Protein AF-A0A816H2D5-F1 (afdb_monomer_lite)

Sequence (78 aa):
MMTIFCALFVLLYTSTISSLELKKLSSCQTALGMQSGSIPDSAISASSSYDSNSVGPKASRARTEQYGGAWCPLNQIT

pLDDT: mean 88.56, std 10.18, range [62.84, 98.06]

Organism: Adineta ricciae (NCBI:txid249248)

Structure (mmCIF, N/CA/C/O backbone):
data_AF-A0A816H2D5-F1
#
_entry.id   AF-A0A816H2D5-F1
#
loop_
_atom_site.group_PDB
_atom_site.id
_atom_site.type_symbol
_atom_site.label_atom_id
_atom_site.label_alt_id
_atom_site.label_comp_id
_atom_site.label_asym_id
_atom_site.label_entity_id
_atom_site.label_seq_id
_atom_site.pdbx_PDB_ins_code
_atom_site.Cartn_x
_atom_site.Cartn_y
_atom_site.Cartn_z
_atom_site.occupancy
_atom_site.B_iso_or_equiv
_atom_site.auth_seq_id
_atom_site.auth_comp_id
_atom_site.auth_asym_id
_atom_site.auth_atom_id
_atom_site.pdbx_PDB_model_num
ATOM 1 N N . MET A 1 1 ? -28.859 11.606 49.771 1.00 70.25 1 MET A N 1
ATOM 2 C CA . MET A 1 1 ? -28.966 10.221 49.254 1.00 70.25 1 MET A CA 1
ATOM 3 C C . MET A 1 1 ? -29.672 10.191 47.897 1.00 70.25 1 MET A C 1
ATOM 5 O O . MET A 1 1 ? -29.007 9.891 46.920 1.00 70.25 1 MET A O 1
ATOM 9 N N . MET A 1 2 ? -30.939 10.617 47.792 1.00 78.31 2 MET A N 1
ATOM 10 C CA . MET A 1 2 ? -31.707 10.670 46.525 1.00 78.31 2 MET A CA 1
ATOM 11 C C . MET A 1 2 ? -31.021 11.455 45.384 1.00 78.31 2 MET A C 1
ATOM 13 O O . MET A 1 2 ? -31.006 11.019 44.238 1.00 78.31 2 MET A O 1
ATOM 17 N N . THR A 1 3 ? -30.399 12.593 45.700 1.00 82.00 3 THR A N 1
ATOM 18 C CA . THR A 1 3 ? -29.720 13.463 44.722 1.00 82.00 3 THR A CA 1
ATOM 19 C C . THR A 1 3 ? -28.473 12.831 44.104 1.00 82.00 3 THR A C 1
ATOM 21 O O . THR A 1 3 ? -28.218 13.009 42.918 1.00 82.00 3 THR A O 1
ATOM 24 N N . ILE A 1 4 ? -27.725 12.049 44.887 1.00 87.25 4 ILE A N 1
ATOM 25 C CA . ILE A 1 4 ? -26.522 11.339 44.431 1.00 87.25 4 ILE A CA 1
ATOM 26 C C . ILE A 1 4 ? -26.909 10.207 43.476 1.00 87.25 4 ILE A C 1
ATOM 28 O O . ILE A 1 4 ? -26.310 10.078 42.414 1.00 87.25 4 ILE A O 1
ATOM 32 N N . PHE A 1 5 ? -27.950 9.436 43.807 1.00 85.94 5 PHE A N 1
ATOM 33 C CA . PHE A 1 5 ? -28.463 8.391 42.915 1.00 85.94 5 PHE A CA 1
ATOM 34 C C . PHE A 1 5 ? -28.939 8.962 41.576 1.00 85.94 5 PHE A C 1
ATOM 36 O O . PHE A 1 5 ? -28.629 8.404 40.527 1.00 85.94 5 PHE A O 1
ATOM 43 N N . CYS A 1 6 ? -29.624 10.107 41.604 1.00 88.06 6 CYS A N 1
ATOM 44 C CA . CYS A 1 6 ? -30.082 10.781 40.393 1.00 88.06 6 CYS A CA 1
ATOM 45 C C . CYS A 1 6 ? -28.901 11.273 39.535 1.00 88.06 6 CYS A C 1
ATOM 47 O O . CYS A 1 6 ? -28.866 11.026 38.332 1.00 88.06 6 CYS A O 1
ATOM 49 N N . ALA A 1 7 ? -27.886 11.884 40.154 1.00 88.75 7 ALA A N 1
ATOM 50 C CA . ALA A 1 7 ? -26.687 12.344 39.452 1.00 88.75 7 ALA A CA 1
ATOM 51 C C . ALA A 1 7 ? -25.908 11.192 38.792 1.00 88.75 7 ALA A C 1
ATOM 53 O O . ALA A 1 7 ? -25.492 11.312 37.642 1.00 88.75 7 ALA A O 1
ATOM 54 N N . LEU A 1 8 ? -25.754 10.056 39.482 1.00 90.31 8 LEU A N 1
ATOM 55 C CA . LEU A 1 8 ? -25.090 8.871 38.929 1.00 90.31 8 LEU A CA 1
ATOM 56 C C . LEU A 1 8 ? -25.869 8.276 37.753 1.00 90.31 8 LEU A C 1
ATOM 58 O O . LEU A 1 8 ? -25.273 7.927 36.736 1.00 90.31 8 LEU A O 1
ATOM 62 N N . PHE A 1 9 ? -27.196 8.203 37.861 1.00 89.12 9 PHE A N 1
ATOM 63 C CA . PHE A 1 9 ? -28.042 7.696 36.783 1.00 89.12 9 PHE A CA 1
ATOM 64 C C . PHE A 1 9 ? -27.975 8.592 35.539 1.00 89.12 9 PHE A C 1
ATOM 66 O O . PHE A 1 9 ? -27.836 8.092 34.426 1.00 89.12 9 PHE A O 1
ATOM 73 N N . VAL A 1 10 ? -27.978 9.916 35.727 1.00 91.25 10 VAL A N 1
ATOM 74 C CA . VAL A 1 10 ? -27.814 10.890 34.637 1.00 91.25 10 VAL A CA 1
ATOM 75 C C . VAL A 1 10 ? -26.438 10.763 33.977 1.00 91.25 10 VAL A C 1
ATOM 77 O O . VAL A 1 10 ? -26.367 10.736 32.754 1.00 91.25 10 VAL A O 1
ATOM 80 N N . LEU A 1 11 ? -25.353 10.622 34.747 1.00 87.88 11 LEU A N 1
ATOM 81 C CA . LEU A 1 11 ? -23.992 10.463 34.208 1.00 87.88 11 LEU A CA 1
ATOM 82 C C . LEU A 1 11 ? -23.804 9.150 33.423 1.00 87.88 11 LEU A C 1
ATOM 84 O O . LEU A 1 11 ? -23.147 9.123 32.380 1.00 87.88 11 LEU A O 1
ATOM 88 N N . LEU A 1 12 ? -24.393 8.052 33.897 1.00 87.44 12 LEU A N 1
ATOM 89 C CA . LEU A 1 12 ? -24.377 6.767 33.188 1.00 87.44 12 LEU A CA 1
ATOM 90 C C . LEU A 1 12 ? -25.229 6.821 31.909 1.00 87.44 12 LEU A C 1
ATOM 92 O O . LEU A 1 12 ? -24.846 6.286 30.868 1.00 87.44 12 LEU A O 1
ATOM 96 N N . TYR A 1 13 ? -26.364 7.514 31.951 1.00 85.62 13 TYR A N 1
ATOM 97 C CA . TYR A 1 13 ? -27.230 7.691 30.789 1.00 85.62 13 TYR A CA 1
ATOM 98 C C . TYR A 1 13 ? -26.599 8.589 29.711 1.00 85.62 13 TYR A C 1
ATOM 100 O O . TYR A 1 13 ? -26.636 8.266 28.527 1.00 85.62 13 TYR A O 1
ATOM 108 N N . THR A 1 14 ? -25.942 9.687 30.089 1.00 80.44 14 THR A N 1
ATOM 109 C CA . THR A 1 14 ? -25.281 10.565 29.109 1.00 80.44 14 THR A CA 1
ATOM 110 C C . THR A 1 14 ? -24.058 9.904 28.475 1.00 80.44 14 THR A C 1
ATOM 112 O O . 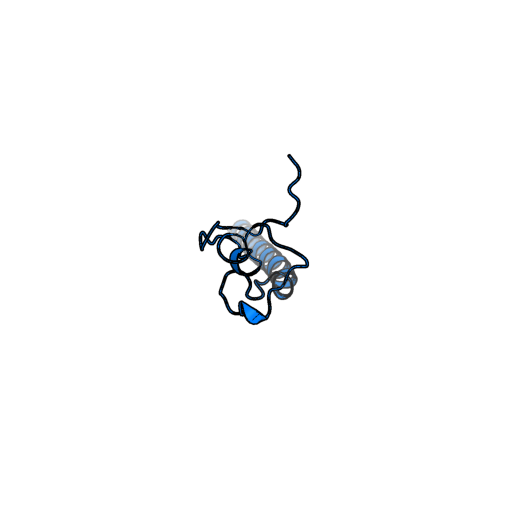THR A 1 14 ? -23.890 9.983 27.260 1.00 80.44 14 THR A O 1
ATOM 115 N N . SER A 1 15 ? -23.244 9.181 29.250 1.00 78.31 15 SER A N 1
ATOM 116 C CA . SER A 1 15 ? -22.081 8.442 28.725 1.00 78.31 15 SER A CA 1
ATOM 117 C C . SER A 1 15 ? -22.469 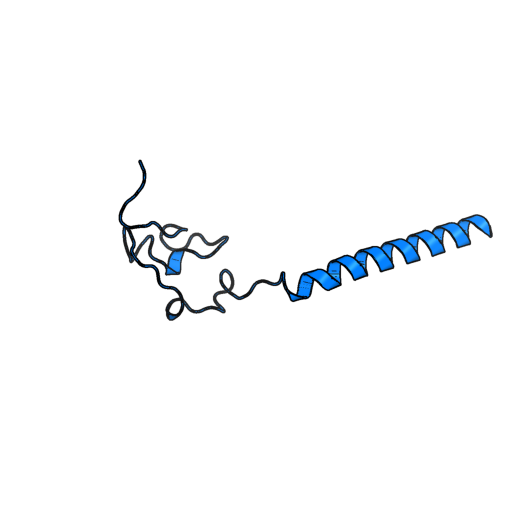7.300 27.770 1.00 78.31 15 SER A C 1
ATOM 119 O O . SER A 1 15 ? -21.809 7.077 26.747 1.00 78.31 15 SER A O 1
ATOM 121 N N . THR A 1 16 ? -23.576 6.606 28.041 1.00 76.50 16 THR A N 1
ATOM 122 C CA . THR A 1 16 ? -24.128 5.593 27.124 1.00 76.50 16 THR A CA 1
ATOM 123 C C . THR A 1 16 ? -24.681 6.210 25.836 1.00 76.50 16 THR A C 1
ATOM 125 O O . THR A 1 16 ? -24.445 5.658 24.763 1.00 76.50 16 THR A O 1
ATOM 128 N N . ILE A 1 17 ? -25.311 7.389 25.892 1.00 78.69 17 ILE A N 1
ATOM 129 C CA . ILE A 1 17 ? -25.739 8.125 24.687 1.00 78.69 17 ILE A CA 1
ATOM 130 C C . ILE A 1 17 ? -24.536 8.558 23.837 1.00 78.69 17 ILE A C 1
ATOM 132 O O . ILE A 1 17 ? -24.517 8.306 22.631 1.00 78.69 17 ILE A O 1
ATOM 136 N N . SER A 1 18 ? -23.500 9.148 24.445 1.00 76.44 18 SER A N 1
ATOM 137 C CA . SER A 1 18 ? -22.300 9.593 23.718 1.00 76.44 18 SER A CA 1
ATOM 138 C C . SER A 1 18 ? -21.556 8.440 23.034 1.00 76.44 18 SER A C 1
ATOM 140 O O . SER A 1 18 ? -21.051 8.590 21.922 1.00 76.44 18 SER A O 1
ATOM 142 N N . SER A 1 19 ? -21.506 7.265 23.667 1.00 73.19 19 SER A N 1
ATOM 143 C CA . SER A 1 19 ? -20.889 6.075 23.065 1.00 73.19 19 SER A CA 1
ATOM 144 C C . SER A 1 19 ? -21.715 5.471 21.920 1.00 73.19 19 SER A C 1
ATOM 146 O O . SER A 1 19 ? -21.143 4.835 21.030 1.00 73.19 19 SER A O 1
ATOM 148 N N . LEU A 1 20 ? -23.034 5.691 21.894 1.00 68.75 20 LEU A N 1
ATOM 149 C CA . LEU A 1 20 ? -23.912 5.251 20.806 1.00 68.75 20 LEU A CA 1
ATOM 150 C C . LEU A 1 20 ? -23.730 6.103 19.539 1.00 68.75 20 LEU A C 1
ATOM 152 O O . LEU A 1 20 ? -23.643 5.557 18.439 1.00 68.75 20 LEU A O 1
ATOM 156 N N . GLU A 1 21 ? -23.616 7.424 19.700 1.00 67.00 21 GLU A N 1
ATOM 157 C CA . GLU A 1 21 ? -23.336 8.377 18.613 1.00 67.00 21 GLU A CA 1
ATOM 158 C C . GLU A 1 21 ? -22.007 8.054 17.905 1.00 67.00 21 GLU A C 1
ATOM 160 O O . GLU A 1 21 ? -21.952 7.991 16.676 1.00 67.00 21 GLU A O 1
ATOM 165 N N . LEU A 1 22 ? -20.956 7.717 18.665 1.00 63.38 22 LEU A N 1
ATOM 166 C CA . LEU A 1 22 ? -19.653 7.330 18.107 1.00 63.38 22 LEU A CA 1
ATOM 167 C C . LEU A 1 22 ? -19.711 6.007 17.320 1.00 63.38 22 LEU A C 1
ATOM 169 O O . LEU A 1 22 ? -19.073 5.862 16.276 1.00 63.38 22 LEU A O 1
ATOM 173 N N . LYS A 1 23 ? -20.500 5.033 17.790 1.00 66.69 23 LYS A N 1
ATOM 174 C CA . LYS A 1 23 ? -20.676 3.744 17.099 1.00 66.69 23 LYS A CA 1
ATOM 175 C C . LYS A 1 23 ? -21.446 3.870 15.783 1.00 66.69 23 LYS A C 1
ATOM 177 O O . LYS A 1 23 ? -21.300 3.009 14.925 1.00 66.69 23 LYS A O 1
ATOM 182 N N . LYS A 1 24 ? -22.254 4.916 15.593 1.00 63.22 24 LYS A N 1
ATOM 183 C CA . LYS A 1 24 ? -23.032 5.096 14.359 1.00 63.22 24 LYS A CA 1
ATOM 184 C C . LYS A 1 24 ? -22.173 5.563 13.180 1.00 63.22 24 LYS A C 1
ATOM 186 O O . LYS A 1 24 ? -22.449 5.189 12.045 1.00 63.22 24 LYS A O 1
ATOM 191 N N . LEU A 1 25 ? -21.102 6.312 13.446 1.00 62.84 25 LEU A N 1
ATOM 192 C CA . LEU A 1 25 ? -20.137 6.735 12.425 1.00 62.84 25 LEU A CA 1
ATOM 193 C C . LEU A 1 25 ? -19.135 5.618 12.063 1.00 62.84 25 LEU A C 1
ATOM 195 O O . LEU A 1 25 ? -18.601 5.591 10.954 1.00 62.84 25 LEU A O 1
ATOM 199 N N . SER A 1 26 ? -18.919 4.652 12.966 1.00 65.88 26 SER A N 1
ATOM 200 C CA . SER A 1 26 ? -17.888 3.618 12.804 1.00 65.88 26 SER A CA 1
ATOM 201 C C . SER A 1 26 ? -18.141 2.647 11.649 1.00 65.88 26 SER A C 1
ATOM 203 O O . SER A 1 26 ? -17.179 2.129 11.084 1.00 65.88 26 SER A O 1
ATOM 205 N N . SER A 1 27 ? -19.399 2.428 11.244 1.00 73.62 27 SER A N 1
ATOM 206 C CA . SER A 1 27 ? -19.712 1.481 10.163 1.00 73.62 27 SER A CA 1
ATOM 207 C C . SER A 1 27 ? -19.082 1.883 8.825 1.00 73.62 27 SER A C 1
ATOM 209 O O . SER A 1 27 ? -18.707 1.007 8.052 1.00 73.62 27 SER A O 1
ATOM 211 N N . CYS A 1 28 ? -18.945 3.187 8.555 1.00 83.38 28 CYS A N 1
ATOM 212 C CA . CYS A 1 28 ? -18.292 3.699 7.343 1.00 83.38 28 CYS A CA 1
ATOM 213 C C . CYS A 1 28 ? -16.818 4.069 7.569 1.00 83.38 28 CYS A C 1
ATOM 215 O O . CYS A 1 28 ? -16.092 4.298 6.608 1.00 83.38 28 CYS A O 1
ATOM 217 N N . GLN A 1 29 ? -16.369 4.129 8.826 1.00 86.62 29 GLN A N 1
ATOM 218 C CA . GLN A 1 29 ? -15.001 4.493 9.210 1.00 86.62 29 GLN A CA 1
ATOM 219 C C . GLN A 1 29 ? -14.155 3.281 9.631 1.00 86.62 29 GLN A C 1
ATOM 221 O O . GLN A 1 29 ? -13.220 3.409 10.420 1.00 86.62 29 GLN A O 1
ATOM 226 N N . THR A 1 30 ? -14.477 2.093 9.122 1.00 89.50 30 THR A N 1
ATOM 227 C CA . THR A 1 30 ? -13.675 0.891 9.363 1.00 89.50 30 THR A CA 1
ATOM 228 C C . THR A 1 30 ? -12.566 0.735 8.322 1.00 89.50 30 THR A C 1
ATOM 230 O O . THR A 1 30 ? -12.676 1.203 7.187 1.00 89.50 30 THR A O 1
ATOM 233 N N . ALA A 1 31 ? -11.478 0.061 8.695 1.00 93.12 31 ALA A N 1
ATOM 234 C CA . ALA A 1 31 ? -10.393 -0.238 7.771 1.00 93.12 31 ALA A CA 1
ATOM 235 C C . ALA A 1 31 ? -10.859 -1.233 6.696 1.00 93.12 31 ALA A C 1
ATOM 237 O O . ALA A 1 31 ? -11.362 -2.308 7.013 1.00 93.12 31 ALA A O 1
ATOM 238 N N . LEU A 1 32 ? -10.638 -0.896 5.423 1.00 94.88 32 LEU A N 1
ATOM 239 C CA . LEU A 1 32 ? -11.091 -1.719 4.292 1.00 94.88 32 LEU A CA 1
ATOM 240 C C . LEU A 1 32 ? -10.107 -2.819 3.871 1.00 94.88 32 LEU A C 1
ATOM 242 O O . LEU A 1 32 ? -10.472 -3.694 3.095 1.00 94.88 32 LEU A O 1
ATOM 246 N N . GLY A 1 33 ? -8.860 -2.780 4.350 1.00 96.25 33 GLY A N 1
ATOM 247 C CA . GLY A 1 33 ? -7.882 -3.835 4.059 1.00 96.25 33 GLY A CA 1
ATOM 248 C C . GLY A 1 33 ? -6.538 -3.395 3.483 1.00 96.25 33 GLY A C 1
ATOM 249 O O . GLY A 1 33 ? -5.696 -4.250 3.214 1.00 96.25 33 GLY A O 1
ATOM 250 N N . MET A 1 34 ? -6.307 -2.088 3.305 1.00 96.50 34 MET A N 1
ATOM 251 C CA . MET A 1 34 ? -5.023 -1.569 2.807 1.00 96.50 34 MET A CA 1
ATOM 252 C C . MET A 1 34 ? -3.856 -1.932 3.732 1.00 96.50 34 MET A C 1
ATOM 254 O O . MET A 1 34 ? -2.831 -2.408 3.265 1.00 96.50 34 MET A O 1
ATOM 258 N N . GLN A 1 35 ? -4.000 -1.757 5.047 1.00 96.00 35 GLN A N 1
ATOM 259 C CA . GLN A 1 35 ? -2.938 -2.103 5.998 1.00 96.00 35 GLN A CA 1
ATOM 260 C C . GLN A 1 35 ? -2.865 -3.613 6.279 1.00 96.00 35 GLN A C 1
ATOM 262 O O . GLN A 1 35 ? -1.776 -4.163 6.372 1.00 96.00 35 GLN A O 1
ATOM 267 N N . SER A 1 36 ? -4.008 -4.295 6.422 1.00 95.94 36 SER A N 1
ATOM 268 C CA . SER A 1 36 ? -4.053 -5.713 6.820 1.00 95.94 36 SER A CA 1
ATOM 269 C C . SER A 1 36 ? -3.668 -6.694 5.711 1.00 95.94 36 SER A C 1
ATOM 271 O O . SER A 1 36 ? -3.492 -7.874 5.994 1.00 95.94 36 SER A O 1
ATOM 273 N N . GLY A 1 37 ? -3.599 -6.248 4.453 1.00 95.88 37 GLY A N 1
ATOM 274 C CA . GLY A 1 37 ? -3.396 -7.138 3.307 1.00 95.88 37 GLY A CA 1
ATOM 275 C C . GLY A 1 37 ? -4.680 -7.775 2.771 1.00 95.88 37 GLY A C 1
ATOM 276 O O . GLY A 1 37 ? -4.617 -8.514 1.794 1.00 95.88 37 GLY A O 1
ATOM 277 N N . SER A 1 38 ? -5.849 -7.478 3.356 1.00 97.69 38 SER A N 1
ATOM 278 C CA . SER A 1 38 ? -7.135 -7.985 2.848 1.00 97.69 38 SER A CA 1
ATOM 279 C C . SER A 1 38 ? -7.437 -7.476 1.434 1.00 97.69 38 SER A C 1
ATOM 281 O O . SER A 1 38 ? -8.053 -8.192 0.651 1.00 97.69 38 SER A O 1
ATOM 283 N N . ILE A 1 39 ? -6.968 -6.269 1.090 1.00 97.94 39 ILE A N 1
ATOM 284 C CA . ILE A 1 39 ? -6.836 -5.841 -0.308 1.00 97.94 39 ILE A CA 1
ATOM 285 C C . ILE A 1 39 ? -5.498 -6.395 -0.817 1.00 97.94 39 ILE A C 1
ATOM 287 O O . ILE A 1 39 ? -4.464 -5.985 -0.278 1.00 97.94 39 ILE A O 1
ATOM 291 N N . PRO A 1 40 ? -5.480 -7.302 -1.811 1.00 97.50 40 PRO A N 1
ATOM 292 C CA . PRO A 1 40 ? -4.252 -7.933 -2.290 1.00 97.50 40 PRO A CA 1
ATOM 293 C C . PRO A 1 40 ? -3.404 -6.972 -3.131 1.00 97.50 40 PRO A C 1
ATOM 295 O O . PRO A 1 40 ? -3.931 -6.045 -3.740 1.00 97.50 40 PRO A O 1
ATOM 298 N N . ASP A 1 41 ? -2.093 -7.220 -3.217 1.00 96.19 41 ASP A N 1
ATOM 299 C CA . ASP A 1 41 ? -1.162 -6.387 -4.003 1.00 96.19 41 ASP A CA 1
ATOM 300 C C . ASP A 1 41 ? -1.569 -6.275 -5.479 1.00 96.19 41 ASP A C 1
ATOM 302 O O . ASP A 1 41 ? -1.408 -5.222 -6.086 1.00 96.19 41 ASP A O 1
ATOM 306 N N . SER A 1 42 ? -2.152 -7.334 -6.045 1.00 97.44 42 SER A N 1
ATOM 307 C CA . SER A 1 42 ? -2.644 -7.358 -7.427 1.00 97.44 42 SER A CA 1
ATOM 308 C C . SER A 1 42 ? -3.815 -6.406 -7.687 1.00 97.44 42 SER A C 1
ATOM 310 O O . SER A 1 42 ? -4.071 -6.069 -8.840 1.00 97.44 42 SER A O 1
ATOM 312 N N . ALA A 1 43 ? -4.521 -5.967 -6.641 1.00 98.06 43 ALA A N 1
ATOM 313 C CA . ALA A 1 43 ? -5.592 -4.978 -6.737 1.00 98.06 43 ALA A CA 1
ATOM 314 C C . ALA A 1 43 ? -5.080 -3.530 -6.618 1.00 98.06 43 ALA A C 1
ATOM 316 O O . ALA A 1 43 ? -5.868 -2.596 -6.756 1.00 98.06 43 ALA A O 1
ATOM 317 N N . ILE A 1 44 ? -3.783 -3.328 -6.351 1.00 97.31 44 ILE A N 1
ATOM 318 C CA . ILE A 1 44 ? -3.185 -2.007 -6.155 1.00 97.31 44 ILE A CA 1
ATOM 319 C C . ILE A 1 44 ? -2.334 -1.659 -7.378 1.00 97.31 44 ILE A C 1
ATOM 321 O O . ILE A 1 44 ? -1.291 -2.257 -7.629 1.00 97.31 44 ILE A O 1
ATOM 325 N N . SER A 1 45 ? -2.760 -0.645 -8.125 1.00 97.38 45 SER A N 1
ATOM 326 C CA . SER A 1 45 ? -2.054 -0.136 -9.303 1.00 97.38 45 SER A CA 1
ATOM 327 C C . SER A 1 45 ? -1.860 1.373 -9.215 1.00 97.38 45 SER A C 1
ATOM 329 O O . SER A 1 45 ? -2.680 2.069 -8.620 1.00 97.38 45 SER A O 1
ATOM 331 N N . ALA A 1 46 ? -0.824 1.889 -9.870 1.00 96.94 46 ALA A N 1
ATOM 332 C CA . ALA A 1 46 ? -0.641 3.319 -10.089 1.00 96.94 46 ALA A CA 1
ATOM 333 C C . ALA A 1 46 ? -0.306 3.577 -11.559 1.00 96.94 46 ALA A C 1
ATOM 335 O O . ALA A 1 46 ? 0.158 2.684 -12.266 1.00 96.94 46 ALA A O 1
ATOM 336 N N . SER A 1 47 ? -0.513 4.812 -12.008 1.00 96.69 47 SER A N 1
ATOM 337 C CA . SER A 1 47 ? -0.172 5.236 -13.370 1.00 96.69 47 SER A CA 1
ATOM 338 C C . SER A 1 47 ? 1.335 5.240 -13.639 1.00 96.69 47 SER A C 1
ATOM 340 O O . SER A 1 47 ? 1.753 5.142 -14.788 1.00 96.69 47 SER A O 1
ATOM 342 N N . SER A 1 48 ? 2.155 5.380 -12.593 1.00 96.44 48 SER A N 1
ATOM 343 C CA . SER A 1 48 ? 3.613 5.370 -12.680 1.00 96.44 48 SER A CA 1
ATOM 344 C C . SER A 1 48 ? 4.248 5.054 -11.324 1.00 96.44 48 SER A C 1
ATOM 346 O O . SER A 1 48 ? 3.598 5.187 -10.282 1.00 96.44 48 SER A O 1
ATOM 348 N N . SER A 1 49 ? 5.528 4.682 -11.342 1.00 96.88 49 SER A N 1
ATOM 349 C CA . SER A 1 49 ? 6.354 4.514 -10.145 1.00 96.88 49 SER A CA 1
ATOM 350 C C . SER A 1 49 ? 7.814 4.842 -10.443 1.00 96.88 49 SER A C 1
ATOM 352 O O . SER A 1 49 ? 8.277 4.543 -11.541 1.00 96.88 49 SER A O 1
ATOM 354 N N . TYR A 1 50 ? 8.532 5.415 -9.470 1.00 95.81 50 TYR A N 1
ATOM 355 C CA . TYR A 1 50 ? 9.978 5.664 -9.574 1.00 95.81 50 TYR A CA 1
ATOM 356 C C . TYR A 1 50 ? 10.770 4.354 -9.706 1.00 95.81 50 TYR A C 1
ATOM 358 O O . TYR A 1 50 ? 11.547 4.178 -10.638 1.00 95.81 50 TYR A O 1
ATOM 366 N N . ASP A 1 51 ? 10.503 3.398 -8.815 1.00 95.75 51 ASP A N 1
ATOM 367 C CA . ASP A 1 51 ? 10.946 2.011 -8.932 1.00 95.75 51 ASP A CA 1
ATOM 368 C C . ASP A 1 51 ? 9.800 1.091 -8.510 1.00 95.75 51 ASP A C 1
ATOM 370 O O . ASP A 1 51 ? 9.288 1.192 -7.395 1.00 95.75 51 ASP A O 1
ATOM 374 N N . SER A 1 52 ? 9.398 0.182 -9.400 1.00 94.88 52 SER A N 1
ATOM 375 C CA . SER A 1 52 ? 8.274 -0.733 -9.162 1.00 94.88 52 SER A CA 1
ATOM 376 C C . SER A 1 52 ? 8.566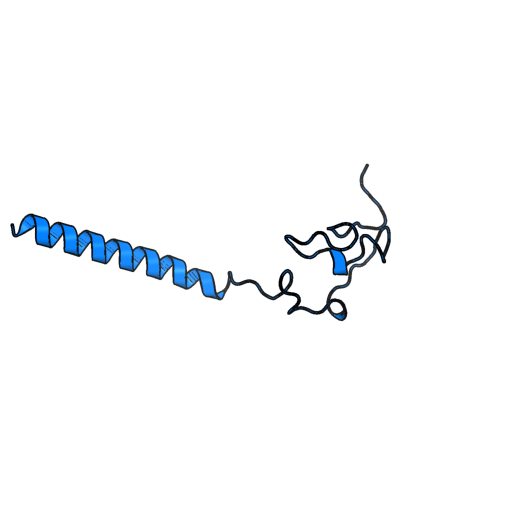 -1.763 -8.066 1.00 94.88 52 SER A C 1
ATOM 378 O O . SER A 1 52 ? 7.631 -2.286 -7.453 1.00 94.88 52 SER A O 1
ATOM 380 N N . ASN A 1 53 ? 9.843 -2.058 -7.806 1.00 94.25 53 ASN A N 1
ATOM 381 C CA . ASN A 1 53 ? 10.235 -3.047 -6.805 1.00 94.25 53 ASN A CA 1
ATOM 382 C C . ASN A 1 53 ? 10.308 -2.446 -5.401 1.00 94.25 53 ASN A C 1
ATOM 384 O O . ASN A 1 53 ? 9.778 -3.050 -4.469 1.00 94.25 53 ASN A O 1
ATOM 388 N N . SER A 1 54 ? 10.920 -1.267 -5.261 1.00 95.44 54 SER A N 1
ATOM 389 C CA . SER A 1 54 ? 11.138 -0.621 -3.963 1.00 95.44 54 SER A CA 1
ATOM 390 C C . SER A 1 54 ? 9.985 0.295 -3.556 1.00 95.44 54 SER A C 1
ATOM 392 O O . SER A 1 54 ? 9.506 0.222 -2.434 1.00 95.44 54 SER A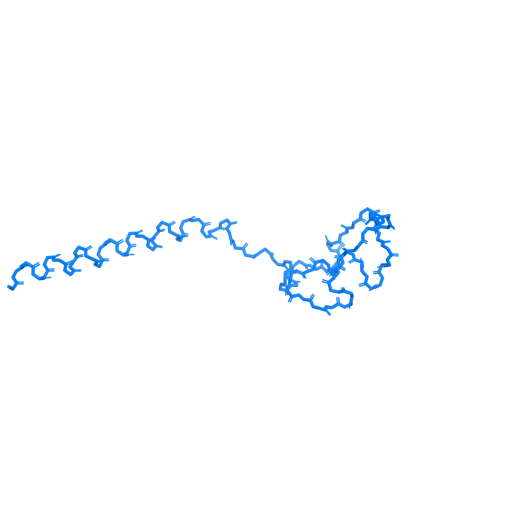 O 1
ATOM 394 N N . VAL A 1 55 ? 9.500 1.147 -4.457 1.00 96.56 55 VAL A N 1
ATOM 395 C CA . VAL A 1 55 ? 8.486 2.181 -4.154 1.00 96.56 55 VAL A CA 1
ATOM 396 C C . VAL A 1 55 ? 7.287 2.085 -5.101 1.00 96.56 55 VAL A C 1
ATOM 398 O O . VAL A 1 55 ? 6.679 3.080 -5.506 1.00 96.56 55 VAL A O 1
ATOM 401 N N . GLY A 1 56 ? 6.962 0.849 -5.484 1.00 96.81 56 GLY A N 1
ATOM 402 C CA . GLY A 1 56 ? 5.819 0.519 -6.324 1.00 96.81 56 GLY A CA 1
ATOM 403 C C . GLY A 1 56 ? 4.481 0.648 -5.585 1.00 96.81 56 GLY A C 1
ATOM 404 O O . GLY A 1 56 ? 4.445 0.846 -4.370 1.00 96.81 56 GLY A O 1
ATOM 405 N N . PRO A 1 57 ? 3.344 0.490 -6.285 1.00 97.19 57 PRO A N 1
ATOM 406 C CA . PRO A 1 57 ? 2.014 0.711 -5.707 1.00 97.19 57 PRO A CA 1
ATOM 407 C C . PRO A 1 57 ? 1.730 -0.161 -4.476 1.00 97.19 57 PRO A C 1
ATOM 409 O O . PRO A 1 57 ? 1.130 0.306 -3.511 1.00 97.19 57 PRO A O 1
ATOM 412 N N . LYS A 1 58 ? 2.237 -1.399 -4.455 1.00 96.38 58 LYS A N 1
ATOM 413 C CA . LYS A 1 58 ? 2.128 -2.332 -3.319 1.00 96.38 58 LYS A CA 1
ATOM 414 C C . LYS A 1 58 ? 2.746 -1.819 -2.010 1.00 96.38 58 LYS A C 1
ATOM 416 O O . LYS A 1 58 ? 2.334 -2.251 -0.939 1.00 96.38 58 LYS A O 1
ATOM 421 N N . ALA A 1 59 ? 3.703 -0.893 -2.084 1.00 96.25 59 ALA A N 1
ATOM 422 C CA . ALA A 1 59 ? 4.342 -0.293 -0.915 1.00 96.25 59 ALA A CA 1
ATOM 423 C C . ALA A 1 59 ? 3.515 0.863 -0.307 1.00 96.25 59 ALA A C 1
ATOM 425 O O . ALA A 1 59 ? 3.873 1.383 0.740 1.00 96.25 59 ALA A O 1
ATOM 426 N N . SER A 1 60 ? 2.370 1.243 -0.896 1.00 95.62 60 SER A N 1
ATOM 427 C CA . SER A 1 60 ? 1.483 2.323 -0.408 1.00 95.62 60 SER A CA 1
ATOM 428 C C . SER A 1 60 ? 0.637 1.973 0.833 1.00 95.62 60 SER A C 1
ATOM 430 O O . SER A 1 60 ? -0.359 2.637 1.137 1.00 95.62 60 SER A O 1
ATOM 432 N N . ARG A 1 61 ? 0.988 0.911 1.563 1.00 96.12 61 ARG A N 1
ATOM 433 C CA . ARG A 1 61 ? 0.208 0.430 2.710 1.00 96.12 61 ARG A CA 1
ATOM 434 C C . ARG A 1 61 ? 0.543 1.241 3.958 1.00 96.12 61 ARG A C 1
ATOM 436 O O . ARG A 1 61 ? 1.698 1.355 4.350 1.00 96.12 61 ARG A O 1
ATOM 443 N N . ALA A 1 62 ? -0.484 1.766 4.625 1.00 94.81 62 ALA A N 1
ATOM 444 C CA . ALA A 1 62 ? -0.300 2.535 5.852 1.00 94.81 62 ALA A CA 1
ATOM 445 C C . ALA A 1 62 ? 0.410 1.711 6.944 1.00 94.81 62 ALA A C 1
ATOM 447 O O . ALA A 1 62 ? 0.127 0.524 7.118 1.00 94.81 62 ALA A O 1
ATOM 448 N N . ARG A 1 63 ? 1.278 2.372 7.726 1.00 94.12 63 ARG A N 1
ATOM 449 C CA . ARG A 1 63 ? 1.973 1.802 8.900 1.00 94.12 63 ARG A CA 1
ATOM 450 C C . ARG A 1 63 ? 2.776 0.531 8.596 1.00 94.12 63 ARG A C 1
ATOM 452 O O . ARG A 1 63 ? 2.811 -0.388 9.411 1.00 94.12 63 ARG A O 1
ATOM 459 N N . THR A 1 64 ? 3.370 0.464 7.412 1.00 91.12 64 THR A N 1
ATOM 460 C CA . THR A 1 64 ? 4.159 -0.677 6.954 1.00 91.12 64 THR A CA 1
ATOM 461 C C . THR A 1 64 ? 5.453 -0.168 6.336 1.00 91.12 64 THR A C 1
ATOM 463 O O . THR A 1 64 ? 5.412 0.702 5.482 1.00 91.12 64 THR A O 1
ATOM 466 N N . GLU A 1 65 ? 6.583 -0.754 6.725 1.00 89.75 65 GLU A N 1
ATOM 467 C CA . GLU A 1 65 ? 7.920 -0.405 6.212 1.00 89.75 65 GLU A CA 1
ATOM 468 C C . GLU A 1 65 ? 8.426 -1.458 5.208 1.00 89.75 65 GLU A C 1
ATOM 470 O O . GLU A 1 65 ? 9.602 -1.806 5.167 1.00 89.75 65 GLU A O 1
ATOM 475 N N . GLN A 1 66 ? 7.519 -2.060 4.432 1.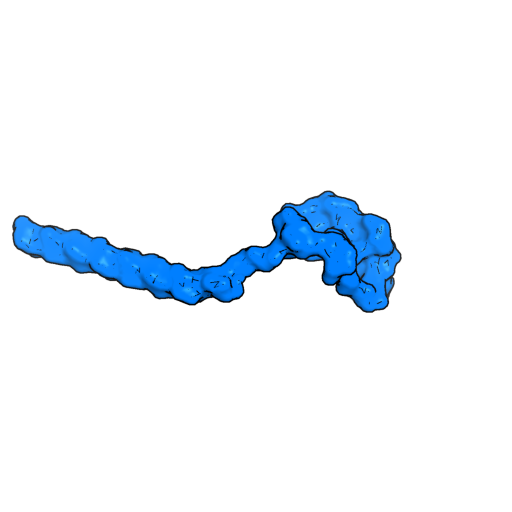00 87.19 66 GLN A N 1
ATOM 476 C CA . GLN A 1 66 ? 7.906 -3.015 3.394 1.00 87.19 66 GLN A CA 1
ATOM 477 C C . GLN A 1 66 ? 8.492 -2.265 2.199 1.00 87.19 66 GLN A C 1
ATOM 479 O O . GLN A 1 66 ? 7.929 -1.265 1.751 1.00 87.19 66 GLN A O 1
ATOM 484 N N . TYR A 1 67 ? 9.577 -2.799 1.638 1.00 91.88 67 TYR A N 1
ATOM 485 C CA . TYR A 1 67 ? 10.294 -2.187 0.522 1.00 91.88 67 TYR A CA 1
ATOM 486 C C . TYR A 1 67 ? 10.802 -0.779 0.898 1.00 91.88 67 TYR A C 1
ATOM 488 O O . TYR A 1 67 ? 11.550 -0.648 1.860 1.00 91.88 67 TYR A O 1
ATOM 496 N N . GLY A 1 68 ? 10.415 0.264 0.166 1.00 92.12 68 GLY A N 1
ATOM 497 C CA . GLY A 1 68 ? 10.707 1.663 0.483 1.00 92.12 68 GLY A CA 1
ATOM 498 C C . GLY A 1 68 ? 9.686 2.329 1.413 1.00 92.12 68 GLY A C 1
ATOM 499 O O . GLY A 1 68 ? 9.739 3.545 1.563 1.00 92.12 68 GLY A O 1
ATOM 500 N N . GLY A 1 69 ? 8.731 1.577 1.980 1.00 94.00 69 GLY A N 1
ATOM 501 C CA . GLY A 1 69 ? 7.754 2.060 2.973 1.00 94.00 69 GLY A CA 1
ATOM 502 C C . GLY A 1 69 ? 6.650 2.977 2.429 1.00 94.00 69 GLY A C 1
ATOM 503 O O . GLY A 1 69 ? 5.742 3.368 3.160 1.00 94.00 69 GLY A O 1
ATOM 504 N N . ALA A 1 70 ? 6.705 3.326 1.143 1.00 95.06 70 ALA A N 1
ATOM 505 C CA . ALA A 1 70 ? 5.726 4.169 0.474 1.00 95.06 70 ALA A CA 1
ATOM 506 C C . ALA A 1 70 ? 5.714 3.919 -1.040 1.00 95.06 70 ALA A C 1
ATOM 508 O O . ALA A 1 70 ? 6.579 3.240 -1.595 1.00 95.06 70 ALA A O 1
ATOM 509 N N . TRP A 1 71 ? 4.742 4.524 -1.722 1.00 96.44 71 TRP A N 1
ATOM 510 C CA . TRP A 1 71 ? 4.755 4.658 -3.177 1.00 96.44 71 TRP A CA 1
ATOM 511 C C . TRP A 1 71 ? 5.350 6.010 -3.586 1.00 96.44 71 TRP A C 1
ATOM 513 O O . TRP A 1 71 ? 5.014 7.039 -2.996 1.00 96.44 71 TRP A O 1
ATOM 523 N N . CYS A 1 72 ? 6.176 6.014 -4.635 1.00 96.12 72 CYS A N 1
ATOM 524 C CA . CYS A 1 72 ? 6.683 7.238 -5.260 1.00 96.12 72 CYS A CA 1
ATOM 525 C C . CYS A 1 72 ? 6.321 7.270 -6.753 1.00 96.12 72 CYS A C 1
ATOM 527 O O . CYS A 1 72 ? 6.577 6.274 -7.439 1.00 96.12 72 CYS A O 1
ATOM 529 N N . PRO A 1 73 ? 5.793 8.390 -7.290 1.00 96.75 73 PRO A N 1
ATOM 530 C CA . PRO A 1 73 ? 5.554 8.543 -8.726 1.00 96.75 73 PRO A CA 1
ATOM 531 C C . PRO A 1 73 ? 6.872 8.587 -9.509 1.00 96.75 73 PRO A C 1
ATOM 533 O O . PRO A 1 73 ? 7.923 8.877 -8.942 1.00 96.75 73 PRO A O 1
ATOM 536 N N . LEU A 1 74 ? 6.810 8.339 -10.823 1.00 96.50 74 LEU A N 1
ATOM 537 C CA . LEU A 1 74 ? 7.997 8.378 -11.691 1.00 96.50 74 LEU A CA 1
ATOM 538 C C . LEU A 1 74 ? 8.672 9.759 -11.702 1.00 96.50 74 LEU A C 1
ATOM 540 O O . LEU A 1 74 ? 9.888 9.849 -11.578 1.00 96.50 74 LEU A O 1
ATOM 544 N N . ASN A 1 75 ? 7.877 10.825 -11.821 1.00 95.56 75 ASN A N 1
ATOM 545 C CA . ASN A 1 75 ? 8.361 12.203 -11.785 1.00 95.56 75 ASN A CA 1
ATOM 546 C C . ASN A 1 75 ? 8.175 12.767 -10.375 1.00 95.56 75 ASN A C 1
ATOM 548 O O . ASN A 1 75 ? 7.046 13.003 -9.942 1.00 95.56 75 ASN A O 1
ATOM 552 N N . GLN 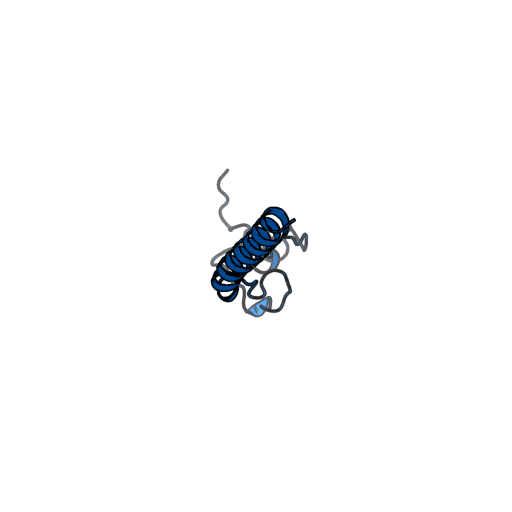A 1 76 ? 9.279 12.968 -9.664 1.00 89.06 76 GLN A N 1
ATOM 553 C CA . GLN A 1 76 ? 9.292 13.539 -8.319 1.00 89.06 76 GLN A CA 1
ATOM 554 C C . GLN A 1 76 ? 9.314 15.072 -8.396 1.00 89.06 76 GLN A C 1
ATOM 556 O O . GLN A 1 76 ? 9.921 15.641 -9.302 1.00 89.06 76 GLN A O 1
ATOM 561 N N . ILE A 1 77 ? 8.643 15.737 -7.453 1.00 84.62 77 ILE A N 1
ATOM 562 C CA . ILE A 1 77 ? 8.786 17.183 -7.260 1.00 84.62 77 ILE A CA 1
ATOM 563 C C . ILE A 1 77 ? 9.966 17.380 -6.305 1.00 84.62 77 ILE A C 1
ATOM 565 O O . ILE A 1 77 ? 9.901 16.909 -5.168 1.00 84.62 77 ILE A O 1
ATOM 569 N N . THR A 1 78 ? 11.024 18.027 -6.788 1.00 70.00 78 THR A N 1
ATOM 570 C CA . THR A 1 78 ? 12.221 18.387 -6.012 1.00 70.00 78 THR A CA 1
ATOM 571 C C . THR A 1 78 ? 12.148 19.839 -5.568 1.00 70.00 78 THR A C 1
ATOM 573 O O . THR A 1 78 ? 11.643 20.664 -6.364 1.00 70.00 78 THR A O 1
#

Foldseek 3Di:
DVVVVVVVVVVVVVVVVVVVVVVVVVVVVDDPCLQPCPPPLVNFADPAFCDCQQQNRNLCRPPDPPRVNHTDGNDDDD

InterPro domains:
  IPR000421 Coagulation factor 5/8, C-terminal domain [PS50022] (27-78)
  IPR008979 Galactose-binding-like domain superfamily [SSF49785] (27-74)

Radius of gyration: 23.04 Å; chains: 1; bounding box: 44×26×63 Å

Secondary structure (DSSP, 8-state):
-HHHHHHHHHHHHHHHHHHHHHHHHHTTSS--STTTS-S-GGG---S--S-TTTSSGGG--TT--STTSS---SS---